Protein AF-A0A1X0QHZ5-F1 (afdb_monomer_lite)

Organism: NCBI:txid1081669

pLDDT: mean 80.46, std 14.34, range [40.12, 95.19]

Foldseek 3Di:
DDDDPPPPPPPCPDDPPLAWDKDWDDDPPDPDIDIDIDRDPDPVGVVVVCVVPPDPPDDDDDPPD

Sequence (65 aa):
MGNNSNAGRKMNYGKRINRLWVFGMTEEGFRKVKMFVVERRDYNTLLPLLIEHIDLKTTIHSDGW

Radius of gyration: 19.94 Å; chains: 1; bounding box: 66×33×28 Å

Secondary structure (DSSP, 8-state):
-----------------SS-EEEEEE-TT---EEEEEES--SHHHHHHHHHHHS-TTPPP-----

Structure (mmCIF, N/CA/C/O backbone):
data_AF-A0A1X0QHZ5-F1
#
_entry.id   AF-A0A1X0QHZ5-F1
#
loop_
_atom_site.group_PDB
_atom_site.id
_atom_site.type_symbol
_atom_site.label_atom_id
_atom_site.label_alt_id
_atom_site.label_comp_id
_atom_site.label_asym_id
_atom_site.label_entity_id
_atom_site.label_seq_id
_atom_site.pdbx_PDB_ins_code
_atom_site.Cartn_x
_atom_site.Cartn_y
_atom_site.Cartn_z
_atom_site.occupancy
_atom_site.B_iso_or_equiv
_atom_site.auth_seq_id
_atom_site.auth_comp_id
_atom_site.auth_asym_id
_atom_site.auth_atom_id
_atom_site.pdbx_PDB_model_num
ATOM 1 N N . MET A 1 1 ? 54.965 26.595 3.096 1.00 40.12 1 MET A N 1
ATOM 2 C CA . MET A 1 1 ? 54.432 25.598 2.142 1.00 40.12 1 MET A CA 1
ATOM 3 C C . MET A 1 1 ? 53.225 24.954 2.805 1.00 40.12 1 MET A C 1
ATOM 5 O O . MET A 1 1 ? 53.394 24.307 3.827 1.00 40.12 1 MET A O 1
ATOM 9 N N . GLY A 1 2 ? 52.015 25.290 2.351 1.00 42.69 2 GLY A N 1
ATOM 10 C CA . GLY A 1 2 ? 50.767 24.892 3.011 1.00 42.69 2 GLY A CA 1
ATOM 11 C C . GLY A 1 2 ? 50.425 23.426 2.747 1.00 42.69 2 GLY A C 1
ATOM 12 O O . GLY A 1 2 ? 50.404 22.998 1.596 1.00 42.69 2 GLY A O 1
ATOM 13 N N . ASN A 1 3 ? 50.157 22.672 3.812 1.00 52.09 3 ASN A N 1
ATOM 14 C CA . ASN A 1 3 ? 49.682 21.294 3.736 1.00 52.09 3 ASN A CA 1
ATOM 15 C C . ASN A 1 3 ? 48.218 21.284 3.284 1.00 52.09 3 ASN A C 1
ATOM 17 O O . ASN A 1 3 ? 47.330 21.650 4.050 1.00 52.09 3 ASN A O 1
ATOM 21 N N . ASN A 1 4 ? 47.967 20.861 2.045 1.00 55.94 4 ASN A N 1
ATOM 22 C CA . ASN A 1 4 ? 46.619 20.642 1.533 1.00 55.94 4 ASN A CA 1
ATOM 23 C C . ASN A 1 4 ? 46.216 19.178 1.755 1.00 55.94 4 ASN A C 1
ATOM 25 O O . ASN A 1 4 ? 46.413 18.321 0.892 1.00 55.94 4 ASN A O 1
ATOM 29 N N . SER A 1 5 ? 45.680 18.873 2.934 1.00 58.62 5 SER A N 1
ATOM 30 C CA . SER A 1 5 ? 45.044 17.587 3.215 1.00 58.62 5 SER A CA 1
ATOM 31 C C . SER A 1 5 ? 43.646 17.552 2.592 1.00 58.62 5 SER A C 1
ATOM 33 O O . SER A 1 5 ? 42.631 17.678 3.272 1.00 58.62 5 SER A O 1
ATOM 35 N N . ASN A 1 6 ? 43.580 17.321 1.278 1.00 60.78 6 ASN A N 1
ATOM 36 C CA . ASN A 1 6 ? 42.343 16.943 0.590 1.00 60.78 6 ASN A CA 1
ATOM 37 C C . ASN A 1 6 ? 41.953 15.498 0.959 1.00 60.78 6 ASN A C 1
ATOM 39 O O . ASN A 1 6 ? 41.968 14.582 0.138 1.00 60.78 6 ASN A O 1
ATOM 43 N N . ALA A 1 7 ? 41.592 15.284 2.224 1.00 59.81 7 ALA A N 1
ATOM 44 C CA . ALA A 1 7 ? 40.903 14.086 2.681 1.00 59.81 7 ALA A CA 1
ATOM 45 C C . ALA A 1 7 ? 39.430 14.180 2.255 1.00 59.81 7 ALA A C 1
ATOM 47 O O . ALA A 1 7 ? 38.525 14.346 3.075 1.00 59.81 7 ALA A O 1
ATOM 48 N N . GLY A 1 8 ? 39.190 14.128 0.941 1.00 59.53 8 GLY A N 1
ATOM 49 C CA . GLY A 1 8 ? 37.850 13.991 0.390 1.00 59.53 8 GLY A CA 1
ATOM 50 C C . GLY A 1 8 ? 37.223 12.730 0.973 1.00 59.53 8 GLY A C 1
ATOM 51 O O . GLY A 1 8 ? 37.671 11.619 0.689 1.00 59.53 8 GLY A O 1
ATOM 52 N N . ARG A 1 9 ? 36.225 12.897 1.845 1.00 64.38 9 ARG A N 1
ATOM 53 C CA . ARG A 1 9 ? 35.490 11.778 2.439 1.00 64.38 9 ARG A CA 1
ATOM 54 C C . ARG A 1 9 ? 34.899 10.946 1.302 1.00 64.38 9 ARG A C 1
ATOM 56 O O . ARG A 1 9 ? 33.987 11.396 0.615 1.00 64.38 9 ARG A O 1
ATOM 63 N N . LYS A 1 10 ? 35.404 9.726 1.103 1.00 6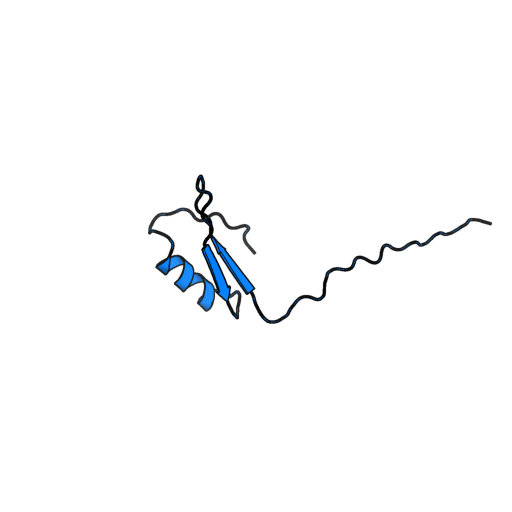3.78 10 LYS A N 1
ATOM 64 C CA . LYS A 1 10 ? 34.757 8.723 0.250 1.00 63.78 10 LYS A CA 1
ATOM 65 C C . LYS A 1 10 ? 33.437 8.335 0.921 1.00 63.78 10 LYS A C 1
ATOM 67 O O . LYS A 1 10 ? 33.417 7.507 1.827 1.00 63.78 10 LYS A O 1
ATOM 72 N N . MET A 1 11 ? 32.339 8.976 0.525 1.00 65.25 11 MET A N 1
ATOM 73 C CA . MET A 1 11 ? 31.002 8.550 0.933 1.00 65.25 11 MET A CA 1
ATOM 74 C C . MET A 1 11 ? 30.668 7.259 0.182 1.00 65.25 11 MET A C 1
ATOM 76 O O . MET A 1 11 ? 30.473 7.252 -1.031 1.00 65.25 11 MET A O 1
ATOM 80 N N . ASN A 1 12 ? 30.640 6.144 0.910 1.00 61.88 12 ASN A N 1
ATOM 81 C CA . ASN A 1 12 ? 30.127 4.882 0.399 1.00 61.88 12 ASN A CA 1
ATOM 82 C C . ASN A 1 12 ? 28.596 4.951 0.435 1.00 61.88 12 ASN A C 1
ATOM 84 O O . ASN A 1 12 ? 27.995 4.663 1.463 1.00 61.88 12 ASN A O 1
ATOM 88 N N . TYR A 1 13 ? 27.951 5.311 -0.675 1.00 67.75 13 TYR A N 1
ATOM 89 C CA . TYR A 1 13 ? 26.481 5.359 -0.773 1.00 67.75 13 TYR A CA 1
ATOM 90 C C . TYR A 1 13 ? 25.803 3.976 -0.782 1.00 67.75 13 TYR A C 1
ATOM 92 O O . TYR A 1 13 ? 24.603 3.874 -1.023 1.00 67.75 13 TYR A O 1
ATOM 100 N N . GLY A 1 14 ? 26.562 2.902 -0.536 1.00 67.19 14 GLY A N 1
ATOM 101 C CA . GLY A 1 14 ? 26.113 1.534 -0.758 1.00 67.19 14 GLY A CA 1
ATOM 102 C C . GLY A 1 14 ? 25.872 1.256 -2.247 1.00 67.19 14 GLY A C 1
ATOM 103 O O . GLY A 1 14 ? 25.517 2.128 -3.039 1.00 67.19 14 GLY A O 1
ATOM 104 N N . LYS A 1 15 ? 26.082 0.014 -2.679 1.00 68.44 15 LYS A N 1
ATOM 105 C CA . LYS A 1 15 ? 25.673 -0.388 -4.027 1.00 68.44 15 LYS A CA 1
ATOM 106 C C . LYS A 1 15 ? 24.155 -0.554 -4.009 1.00 68.44 15 LYS A C 1
ATOM 108 O O . LYS A 1 15 ? 23.660 -1.479 -3.370 1.00 68.44 15 LYS A O 1
ATOM 113 N N . ARG A 1 16 ? 23.419 0.331 -4.688 1.00 65.62 16 ARG A N 1
ATOM 114 C CA . ARG A 1 16 ? 21.956 0.227 -4.803 1.00 65.62 16 ARG A CA 1
ATOM 115 C C . ARG A 1 16 ? 21.598 -1.136 -5.406 1.00 65.62 16 ARG A C 1
ATOM 117 O O . ARG A 1 16 ? 21.988 -1.441 -6.534 1.00 65.62 16 ARG A O 1
ATOM 124 N N . ILE A 1 17 ? 20.907 -1.974 -4.635 1.00 66.38 17 ILE A N 1
ATOM 125 C CA . ILE A 1 17 ? 20.462 -3.294 -5.091 1.00 66.38 17 ILE A CA 1
ATOM 126 C C . ILE A 1 17 ? 19.282 -3.071 -6.034 1.00 66.38 17 ILE A C 1
ATOM 128 O O . ILE A 1 17 ? 18.224 -2.606 -5.628 1.00 66.38 17 ILE A O 1
ATOM 132 N N . ASN A 1 18 ? 19.477 -3.375 -7.312 1.00 68.06 18 ASN A N 1
ATOM 133 C CA . ASN A 1 18 ? 18.553 -2.983 -8.375 1.00 68.06 18 ASN A CA 1
ATOM 134 C C . ASN A 1 18 ? 17.3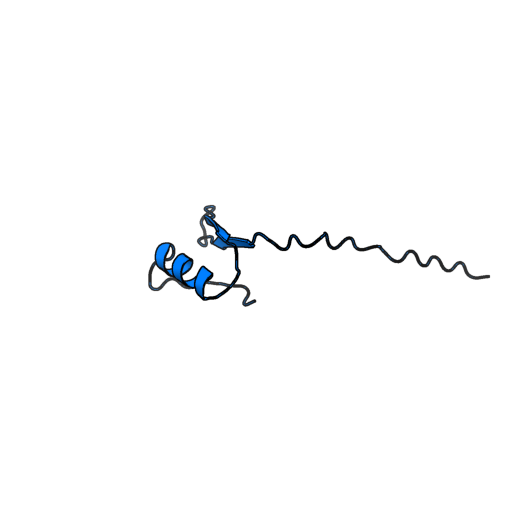70 -3.954 -8.574 1.00 68.06 18 ASN A C 1
ATOM 136 O O . ASN A 1 18 ? 16.939 -4.134 -9.707 1.00 68.06 18 ASN A O 1
ATOM 140 N N . ARG A 1 19 ? 16.934 -4.690 -7.539 1.00 72.62 19 ARG A N 1
ATOM 141 C CA . ARG A 1 19 ? 16.075 -5.875 -7.763 1.00 72.62 19 ARG A CA 1
ATOM 142 C C . ARG A 1 19 ? 14.899 -6.072 -6.818 1.00 72.62 19 ARG A C 1
ATOM 144 O O . ARG A 1 19 ? 13.940 -6.705 -7.231 1.00 72.62 19 ARG A O 1
ATOM 151 N N . LEU A 1 20 ? 14.958 -5.574 -5.587 1.00 83.31 20 LEU A N 1
ATOM 152 C CA . LEU A 1 20 ? 13.923 -5.841 -4.589 1.00 83.31 20 LEU A CA 1
ATOM 153 C C . LEU A 1 20 ? 13.568 -4.548 -3.873 1.00 83.31 20 LEU A C 1
ATOM 155 O O . LEU A 1 20 ? 14.430 -3.908 -3.270 1.00 83.31 20 LEU A O 1
ATOM 159 N N . TRP A 1 21 ? 12.297 -4.179 -3.955 1.00 87.75 21 TRP A N 1
ATOM 160 C CA . TRP A 1 21 ? 11.710 -3.126 -3.148 1.00 87.75 21 TRP A CA 1
ATOM 161 C C . TRP A 1 21 ? 10.955 -3.757 -1.984 1.00 87.75 21 TRP A C 1
ATOM 163 O O . TRP A 1 21 ? 10.433 -4.866 -2.088 1.00 87.75 21 TRP A O 1
ATOM 173 N N . VAL A 1 22 ? 10.893 -3.039 -0.869 1.00 89.88 22 VAL A N 1
ATOM 174 C CA . VAL A 1 22 ? 10.026 -3.396 0.251 1.00 89.88 22 VAL A CA 1
ATOM 175 C C . VAL A 1 22 ? 9.043 -2.257 0.438 1.00 89.88 22 VAL A C 1
ATOM 177 O O . VAL A 1 22 ? 9.451 -1.118 0.658 1.00 89.88 22 VAL A O 1
ATOM 180 N N . PHE A 1 23 ? 7.756 -2.561 0.325 1.00 90.38 23 PHE A N 1
ATOM 181 C CA . PHE A 1 23 ? 6.688 -1.651 0.700 1.00 90.38 23 PHE A CA 1
ATOM 182 C C . PHE A 1 23 ? 6.298 -1.926 2.151 1.00 90.38 23 PHE A C 1
ATOM 184 O O . PHE A 1 23 ? 5.988 -3.061 2.509 1.00 90.38 23 PHE A O 1
ATOM 191 N N . GLY A 1 24 ? 6.361 -0.900 2.994 1.00 91.44 24 GLY A N 1
ATOM 192 C CA . GLY A 1 24 ? 6.027 -0.992 4.409 1.00 91.44 24 GLY A CA 1
ATOM 193 C C . GLY A 1 24 ? 4.827 -0.119 4.736 1.00 91.44 24 GLY A C 1
ATOM 194 O O . GLY A 1 24 ? 4.740 1.007 4.255 1.00 91.44 24 GLY A O 1
ATOM 195 N N . MET A 1 25 ? 3.935 -0.621 5.585 1.00 91.31 25 MET A N 1
ATOM 196 C CA . MET A 1 25 ? 2.865 0.175 6.181 1.00 91.31 25 MET A CA 1
ATOM 197 C C . MET A 1 25 ? 2.790 -0.073 7.686 1.00 91.31 25 MET A C 1
ATOM 199 O O . MET A 1 25 ? 3.047 -1.182 8.165 1.00 91.31 25 MET A O 1
ATOM 203 N N . THR A 1 26 ? 2.436 0.976 8.419 1.00 92.00 26 THR A N 1
ATOM 204 C CA . THR A 1 26 ? 2.212 0.951 9.862 1.00 92.00 26 THR A CA 1
ATOM 205 C C . THR A 1 26 ? 0.943 1.723 10.165 1.00 92.00 26 THR A C 1
ATOM 207 O O . THR A 1 26 ? 0.619 2.690 9.478 1.00 92.00 26 THR A O 1
ATOM 210 N N . GLU A 1 27 ? 0.241 1.294 11.200 1.00 91.00 27 GLU A N 1
ATOM 211 C CA . GLU A 1 27 ? -0.897 2.023 11.743 1.00 91.00 27 GLU A CA 1
ATOM 212 C C . GLU A 1 27 ? -0.400 2.951 12.856 1.00 91.00 27 GLU A C 1
ATOM 214 O O . GLU A 1 27 ? 0.439 2.557 13.673 1.00 91.00 27 GLU A O 1
ATOM 219 N N . GLU A 1 28 ? -0.873 4.196 12.874 1.00 86.25 28 GLU A N 1
ATOM 220 C CA . GLU A 1 28 ? -0.483 5.163 13.898 1.00 86.25 28 GLU A CA 1
ATOM 221 C C . GLU A 1 28 ? -0.930 4.691 15.289 1.00 86.25 28 GLU A C 1
ATOM 223 O O . GLU A 1 28 ? -2.015 4.145 15.465 1.00 86.25 28 GLU A O 1
ATOM 228 N N . GLY A 1 29 ? -0.072 4.859 16.297 1.00 87.38 29 GLY A N 1
ATOM 229 C CA . GLY A 1 29 ? -0.355 4.403 17.663 1.00 87.38 29 GLY A CA 1
ATOM 230 C C . GLY A 1 29 ? -0.159 2.899 17.893 1.00 87.38 29 GLY A C 1
ATOM 231 O O . GLY A 1 29 ? -0.119 2.465 19.045 1.00 87.38 29 GLY A O 1
ATOM 232 N N . PHE A 1 30 ? 0.067 2.107 16.841 1.00 83.81 30 PHE A N 1
ATOM 233 C CA . PHE A 1 30 ? 0.370 0.683 16.949 1.00 83.81 30 PHE A CA 1
ATOM 234 C C . PHE A 1 30 ? 1.820 0.382 16.568 1.00 83.81 30 PHE A C 1
ATOM 236 O O . PHE A 1 30 ? 2.411 0.979 15.677 1.00 83.81 30 PHE A O 1
ATOM 243 N N . ARG A 1 31 ? 2.410 -0.617 17.233 1.00 84.94 31 ARG A N 1
ATOM 244 C CA . ARG A 1 31 ? 3.761 -1.123 16.918 1.00 84.94 31 ARG A CA 1
ATOM 245 C C . ARG A 1 31 ? 3.739 -2.273 15.906 1.00 84.94 31 ARG A C 1
ATOM 247 O O . ARG A 1 31 ? 4.620 -3.130 15.926 1.00 84.94 31 ARG A O 1
ATOM 254 N N . LYS A 1 32 ? 2.704 -2.344 15.067 1.00 87.69 32 LYS A N 1
ATOM 255 C CA . LYS A 1 32 ? 2.541 -3.402 14.065 1.00 87.69 32 LYS A CA 1
ATOM 256 C C . LYS A 1 32 ? 2.924 -2.861 12.697 1.00 87.69 32 LYS A C 1
ATOM 258 O O . LYS A 1 32 ? 2.360 -1.874 12.242 1.00 87.69 32 LYS A O 1
ATOM 263 N N . VAL A 1 33 ? 3.853 -3.549 12.043 1.00 90.94 33 VAL A N 1
ATOM 264 C CA . VAL A 1 33 ? 4.325 -3.211 10.699 1.00 90.94 33 VAL A CA 1
ATOM 265 C C . VAL A 1 33 ? 4.013 -4.376 9.771 1.00 90.94 33 VAL A C 1
ATOM 267 O O . VAL A 1 33 ? 4.293 -5.526 10.110 1.00 90.94 33 VAL A O 1
ATOM 270 N N . LYS A 1 34 ? 3.455 -4.081 8.596 1.00 92.44 34 LYS A N 1
ATOM 271 C CA . LYS A 1 34 ? 3.345 -5.039 7.489 1.00 92.44 34 LYS A CA 1
ATOM 272 C C . LYS A 1 34 ? 4.380 -4.675 6.426 1.00 92.44 34 LYS A C 1
ATOM 274 O O . LYS A 1 34 ? 4.497 -3.504 6.069 1.00 92.44 34 LYS A O 1
ATOM 279 N N . MET A 1 35 ? 5.127 -5.664 5.936 1.00 94.00 35 MET A N 1
ATOM 280 C CA . MET A 1 35 ? 6.158 -5.489 4.909 1.00 94.00 35 MET A CA 1
ATOM 281 C C . MET A 1 35 ? 5.892 -6.418 3.728 1.00 94.00 35 MET A C 1
ATOM 283 O O . MET A 1 35 ? 5.665 -7.610 3.919 1.00 94.00 35 MET A O 1
ATOM 287 N N . PHE A 1 36 ? 5.974 -5.874 2.519 1.00 92.62 36 PHE A N 1
ATOM 288 C CA . PHE A 1 36 ? 5.718 -6.578 1.268 1.00 92.62 36 PHE A CA 1
ATOM 289 C C . PHE A 1 36 ? 6.934 -6.452 0.377 1.00 92.62 36 PHE A C 1
ATOM 291 O O . PHE A 1 36 ? 7.379 -5.346 0.073 1.00 92.62 36 PHE A O 1
ATOM 298 N N . VAL A 1 37 ? 7.467 -7.587 -0.051 1.00 92.25 37 VAL A N 1
ATOM 299 C CA . VAL A 1 37 ? 8.510 -7.608 -1.068 1.00 92.25 37 VAL A CA 1
ATOM 300 C C . VAL A 1 37 ? 7.845 -7.396 -2.421 1.00 92.25 37 VAL A C 1
ATOM 302 O O . VAL A 1 37 ? 6.959 -8.156 -2.799 1.00 92.25 37 VAL A O 1
ATOM 305 N N . VAL A 1 38 ? 8.267 -6.360 -3.141 1.00 89.19 38 VAL A N 1
ATOM 306 C CA . VAL A 1 38 ? 7.708 -5.992 -4.441 1.00 89.19 38 VAL A CA 1
ATOM 307 C C . VAL A 1 38 ? 8.814 -5.832 -5.479 1.00 89.19 38 VAL A C 1
ATOM 309 O O . VAL A 1 38 ? 9.900 -5.321 -5.197 1.00 89.19 38 VAL A O 1
ATOM 312 N N . GLU A 1 39 ? 8.552 -6.287 -6.701 1.00 87.31 39 GLU A N 1
ATOM 313 C CA . GLU A 1 39 ? 9.519 -6.187 -7.802 1.00 87.31 39 GLU A CA 1
ATOM 314 C C . GLU A 1 39 ? 9.636 -4.752 -8.328 1.0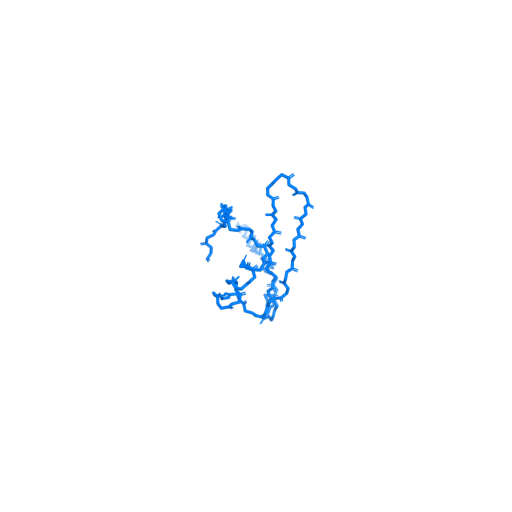0 87.31 39 GLU A C 1
ATOM 316 O O . GLU A 1 39 ? 10.715 -4.305 -8.721 1.00 87.31 39 GLU A O 1
ATOM 321 N N . ARG A 1 40 ? 8.522 -4.009 -8.317 1.00 87.75 40 ARG A N 1
ATOM 322 C CA . ARG A 1 40 ? 8.431 -2.634 -8.811 1.00 87.75 40 ARG A CA 1
ATOM 323 C C . ARG A 1 40 ? 7.759 -1.731 -7.784 1.00 87.75 40 ARG A C 1
ATOM 325 O O . ARG A 1 40 ? 6.858 -2.143 -7.063 1.00 87.75 40 ARG A O 1
ATOM 332 N N . ARG A 1 41 ? 8.199 -0.474 -7.745 1.00 84.88 41 ARG A N 1
ATOM 333 C CA . ARG A 1 41 ? 7.596 0.602 -6.950 1.00 84.88 41 ARG A CA 1
ATOM 334 C C . ARG A 1 41 ? 6.765 1.487 -7.880 1.00 84.88 41 ARG A C 1
ATOM 336 O O . ARG A 1 41 ? 7.169 2.600 -8.197 1.00 84.88 41 ARG A O 1
ATOM 343 N N . ASP A 1 42 ? 5.659 0.950 -8.385 1.00 88.12 42 ASP A N 1
ATOM 344 C CA . ASP A 1 42 ? 4.740 1.649 -9.289 1.00 88.12 42 ASP A CA 1
ATOM 345 C C . ASP A 1 42 ? 3.287 1.561 -8.797 1.00 88.12 42 ASP A C 1
ATOM 347 O O . ASP A 1 42 ? 2.955 0.767 -7.916 1.00 88.12 42 ASP A O 1
ATOM 351 N N . TYR A 1 43 ? 2.413 2.393 -9.369 1.00 88.94 43 TYR A N 1
ATOM 352 C CA . TYR A 1 43 ? 0.987 2.438 -9.030 1.00 88.94 43 TYR A CA 1
ATOM 353 C C . TYR A 1 43 ? 0.306 1.068 -9.148 1.00 88.94 43 TYR A C 1
ATOM 355 O O . TYR A 1 43 ? -0.470 0.689 -8.273 1.00 88.94 43 TYR A O 1
ATOM 363 N N . ASN A 1 44 ? 0.644 0.309 -10.193 1.00 92.19 44 ASN A N 1
ATOM 364 C CA . ASN A 1 44 ? 0.059 -1.005 -10.459 1.00 92.19 44 ASN A CA 1
ATOM 365 C C . ASN A 1 44 ? 0.401 -2.025 -9.368 1.00 92.19 44 ASN A C 1
ATOM 367 O O . ASN A 1 44 ? -0.345 -2.977 -9.163 1.00 92.19 44 ASN A O 1
ATOM 371 N N . THR A 1 45 ? 1.519 -1.824 -8.672 1.00 90.88 45 THR A N 1
ATOM 372 C CA . THR A 1 45 ? 1.953 -2.667 -7.560 1.00 90.88 45 THR A CA 1
ATOM 373 C C . THR A 1 45 ? 1.426 -2.156 -6.220 1.00 90.88 45 THR A C 1
ATOM 375 O O . THR A 1 45 ? 1.015 -2.945 -5.374 1.00 90.88 45 THR A O 1
ATOM 378 N N . LEU A 1 46 ? 1.418 -0.836 -6.015 1.00 89.94 46 LEU A N 1
ATOM 379 C CA . LEU A 1 46 ? 1.048 -0.234 -4.735 1.00 89.94 46 LEU A CA 1
ATOM 380 C C . LEU A 1 46 ? -0.463 -0.213 -4.502 1.00 89.94 46 LEU A C 1
ATOM 382 O O . LEU A 1 46 ? -0.901 -0.550 -3.407 1.00 89.94 46 LEU A O 1
ATOM 386 N N . LEU A 1 47 ? -1.270 0.154 -5.502 1.00 91.50 47 LEU A N 1
ATOM 387 C CA . LEU A 1 47 ? -2.713 0.314 -5.308 1.00 91.50 47 LEU A CA 1
ATOM 388 C C . LEU A 1 47 ? -3.404 -0.972 -4.810 1.00 91.50 47 LEU A C 1
ATOM 390 O O . LEU A 1 47 ? -4.174 -0.868 -3.854 1.00 91.50 47 LEU A O 1
ATOM 394 N N . PRO A 1 48 ? -3.135 -2.170 -5.370 1.00 94.38 48 PRO A N 1
ATOM 395 C CA . PRO A 1 48 ? -3.733 -3.400 -4.854 1.00 94.38 48 PRO A CA 1
ATOM 396 C C . PRO A 1 48 ? -3.399 -3.654 -3.379 1.00 94.38 48 PRO A C 1
ATOM 398 O O . PRO A 1 48 ? -4.292 -3.990 -2.607 1.00 94.38 48 PRO A O 1
ATOM 401 N N . LEU A 1 49 ? -2.147 -3.408 -2.965 1.00 93.38 49 LEU A N 1
ATOM 402 C CA . LEU A 1 49 ? -1.715 -3.571 -1.571 1.00 93.38 49 LEU A CA 1
ATOM 403 C C . LEU A 1 49 ? -2.441 -2.613 -0.622 1.00 93.38 49 LEU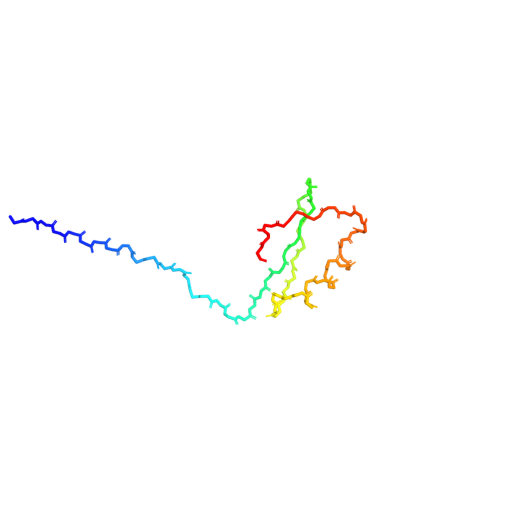 A C 1
ATOM 405 O O . LEU A 1 49 ? -2.743 -2.988 0.509 1.00 93.38 49 LEU A O 1
ATOM 409 N N . LEU A 1 50 ? -2.719 -1.383 -1.066 1.00 91.69 50 LEU A N 1
ATOM 410 C CA . LEU A 1 50 ? -3.498 -0.428 -0.277 1.00 91.69 50 L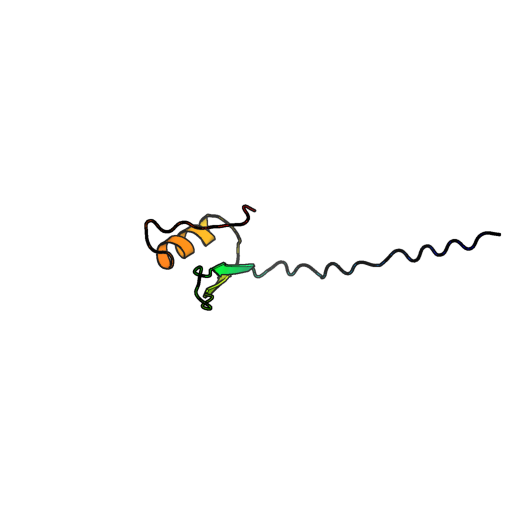EU A CA 1
ATOM 411 C C . LEU A 1 50 ? -4.949 -0.904 -0.129 1.00 91.69 50 LEU A C 1
ATOM 413 O O . LEU A 1 50 ? -5.458 -0.924 0.984 1.00 91.69 50 LEU A O 1
ATOM 417 N N . ILE A 1 51 ? -5.592 -1.327 -1.224 1.00 93.56 51 ILE A N 1
ATOM 418 C CA . ILE A 1 51 ? -6.992 -1.789 -1.216 1.00 93.56 51 ILE A CA 1
ATOM 419 C C . ILE A 1 51 ? -7.173 -3.027 -0.328 1.00 93.56 51 ILE A C 1
ATOM 421 O O . ILE A 1 51 ? -8.179 -3.142 0.364 1.00 93.56 51 ILE A O 1
ATOM 425 N N . GLU A 1 52 ? -6.217 -3.955 -0.347 1.00 95.19 52 GLU A N 1
ATOM 426 C CA . GLU A 1 52 ? -6.315 -5.210 0.404 1.00 95.19 52 GLU A CA 1
ATOM 427 C C . GLU A 1 52 ? -6.098 -5.032 1.914 1.00 95.19 52 GLU A C 1
ATOM 429 O O . GLU A 1 52 ? -6.634 -5.793 2.721 1.00 95.19 52 GLU A O 1
ATOM 434 N N . HIS A 1 53 ? -5.276 -4.064 2.322 1.00 93.00 53 HIS A N 1
ATOM 435 C CA . HIS A 1 53 ? -4.763 -4.014 3.693 1.00 93.00 53 HIS A CA 1
ATOM 436 C C . HIS A 1 53 ? -5.101 -2.754 4.477 1.00 93.00 53 HIS A C 1
ATOM 438 O O . HIS A 1 53 ? -4.774 -2.715 5.668 1.00 93.00 53 HIS A O 1
ATOM 444 N N . ILE A 1 54 ? -5.707 -1.755 3.838 1.00 91.12 54 ILE A N 1
ATOM 445 C CA . ILE A 1 54 ? -6.096 -0.495 4.465 1.00 91.12 54 ILE A CA 1
ATOM 446 C C . ILE A 1 54 ? -7.608 -0.358 4.374 1.00 91.12 54 ILE A C 1
ATOM 448 O O . ILE A 1 54 ? -8.195 -0.431 3.295 1.00 91.12 54 ILE A O 1
ATOM 452 N N . ASP A 1 55 ? -8.229 -0.111 5.521 1.00 90.75 55 ASP A N 1
ATOM 453 C CA . ASP A 1 55 ? -9.668 0.082 5.591 1.00 90.75 55 ASP A CA 1
ATOM 454 C C . ASP A 1 55 ? -10.098 1.347 4.838 1.00 90.75 55 ASP A C 1
ATOM 456 O O . ASP A 1 55 ? -9.415 2.381 4.829 1.00 90.75 55 ASP A O 1
ATOM 460 N N . LEU A 1 56 ? -11.281 1.281 4.226 1.00 88.75 56 LEU A N 1
ATOM 461 C CA . LEU A 1 56 ? -11.887 2.426 3.555 1.00 88.75 56 LEU A CA 1
ATOM 462 C C . LEU A 1 56 ? -12.036 3.604 4.526 1.00 88.75 56 LEU A C 1
ATOM 464 O O . LEU A 1 56 ? -12.400 3.427 5.685 1.00 88.75 56 LEU A O 1
ATOM 468 N N . LYS A 1 57 ? -11.844 4.822 4.004 1.00 88.75 57 LYS A N 1
ATOM 469 C CA . LYS A 1 57 ? -11.901 6.093 4.755 1.00 88.75 57 LYS A CA 1
ATOM 470 C C . LYS A 1 57 ? -10.754 6.308 5.756 1.00 88.75 57 LYS A C 1
ATOM 472 O O . LYS A 1 57 ? -10.821 7.255 6.535 1.00 88.75 57 LYS A O 1
ATOM 477 N N . THR A 1 58 ? -9.697 5.499 5.707 1.00 90.56 58 THR A N 1
ATOM 478 C CA . THR A 1 58 ? -8.456 5.762 6.453 1.00 90.56 58 THR A CA 1
ATOM 479 C C . THR A 1 58 ? -7.626 6.847 5.761 1.00 90.56 58 THR A C 1
ATOM 481 O O . THR A 1 58 ? -7.513 6.860 4.534 1.00 90.56 58 THR A O 1
ATOM 484 N N . THR A 1 59 ? -7.011 7.742 6.536 1.00 91.50 59 THR A N 1
ATOM 485 C CA . THR A 1 59 ? -6.041 8.716 6.016 1.00 91.50 59 THR A CA 1
ATOM 486 C C . THR A 1 59 ? -4.657 8.081 5.952 1.00 91.50 59 THR A C 1
ATOM 488 O O . THR A 1 59 ? -4.143 7.598 6.956 1.00 91.50 59 THR A O 1
ATOM 491 N N . ILE A 1 60 ? -4.038 8.100 4.772 1.00 90.00 60 ILE A N 1
ATOM 492 C CA . ILE A 1 60 ? -2.676 7.598 4.572 1.00 90.00 60 ILE A CA 1
ATOM 493 C C . ILE A 1 60 ? -1.716 8.784 4.582 1.00 90.00 60 ILE A C 1
ATOM 495 O O . ILE A 1 60 ? -1.810 9.673 3.736 1.00 90.00 60 ILE A O 1
ATOM 499 N N . HIS A 1 61 ? -0.760 8.768 5.507 1.00 88.62 61 HIS A N 1
ATOM 500 C CA . HIS A 1 61 ? 0.358 9.703 5.518 1.00 88.62 61 HIS A CA 1
ATOM 501 C C . HIS A 1 61 ? 1.548 9.063 4.798 1.00 88.62 61 HIS A C 1
ATOM 503 O O . HIS A 1 61 ? 2.119 8.082 5.271 1.00 88.62 61 HIS A O 1
ATOM 509 N N . SER A 1 62 ? 1.907 9.608 3.637 1.00 83.88 62 SER A N 1
ATOM 510 C CA . SER A 1 62 ? 3.088 9.213 2.867 1.00 83.88 62 SER A CA 1
ATOM 511 C C . SER A 1 62 ? 3.989 10.427 2.676 1.00 83.88 62 SER A C 1
ATOM 513 O O . SER A 1 62 ? 3.516 11.555 2.569 1.00 83.88 62 SER A O 1
ATOM 515 N N . ASP A 1 63 ? 5.292 10.190 2.620 1.00 81.06 63 ASP A N 1
ATOM 516 C CA . ASP A 1 63 ? 6.329 11.186 2.358 1.00 81.06 63 ASP A CA 1
ATOM 517 C C . ASP A 1 63 ? 6.437 11.600 0.876 1.00 81.06 63 ASP A C 1
ATOM 519 O O . ASP A 1 63 ? 7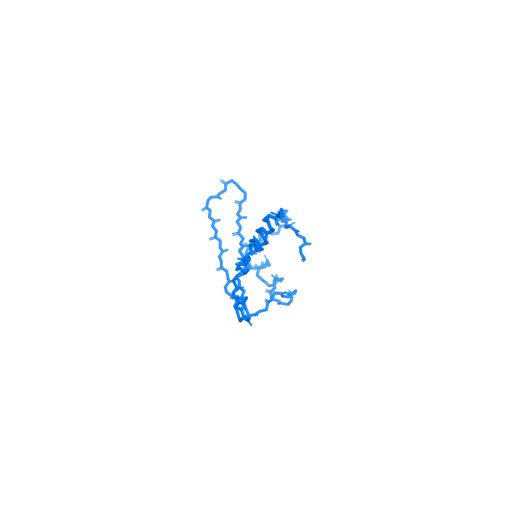.314 12.384 0.524 1.00 81.06 63 ASP A O 1
ATOM 523 N N . GLY A 1 64 ? 5.510 11.146 0.021 1.00 65.56 64 GLY A N 1
ATOM 524 C CA . GLY A 1 64 ? 5.214 11.798 -1.259 1.00 65.56 64 GLY A CA 1
ATOM 525 C C . GLY A 1 64 ? 6.308 11.692 -2.323 1.00 65.56 64 GLY A C 1
ATOM 526 O O . GLY A 1 64 ? 6.533 12.653 -3.055 1.00 65.56 64 GLY A O 1
ATOM 527 N N . TRP A 1 65 ? 6.981 10.547 -2.411 1.00 57.06 65 TRP A N 1
ATOM 528 C CA . TRP A 1 65 ? 7.967 10.273 -3.466 1.00 57.06 65 TRP A CA 1
ATOM 529 C C . TRP A 1 65 ? 7.346 9.964 -4.825 1.00 57.06 65 TRP A C 1
ATOM 531 O O . TRP A 1 65 ? 6.431 9.108 -4.869 1.00 57.06 65 TRP A O 1
#

InterPro domains:
  IPR053164 IS1016-like transposase [PTHR47163] (6-65)